Protein AF-A0A3D4TKS5-F1 (afdb_monomer)

Solvent-accessible surface area (backbone atoms only — not comparable to full-atom values): 4498 Å² total; per-residue (Å²): 130,59,68,50,40,50,54,18,52,57,50,46,68,54,47,52,58,50,48,54,51,51,53,51,32,49,75,72,43,29,26,63,46,78,91,42,48,83,86,82,44,73,61,64,43,29,44,88,81,37,50,70,59,19,51,52,37,47,52,50,44,50,51,53,50,52,53,52,49,52,50,30,54,50,32,52,68,50,82,85,128

Nearest PDB structures (foldseek):
  6nr8-assembly1_1  TM=3.934E-01  e=3.567E+00  Homo sapiens

Mean predicted aligned error: 4.4 Å

Radius of gyration: 15.04 Å; Cα contacts (8 Å, |Δi|>4): 79; chains: 1; bounding box: 38×20×43 Å

Structure (mmCIF, N/CA/C/O backbone):
data_AF-A0A3D4TKS5-F1
#
_entry.id   AF-A0A3D4TKS5-F1
#
loop_
_atom_site.group_PDB
_atom_site.id
_atom_site.type_symbol
_atom_site.label_atom_id
_atom_site.label_alt_id
_atom_site.label_comp_id
_atom_site.label_asym_id
_atom_site.label_entity_id
_atom_site.label_seq_id
_atom_site.pdbx_PDB_ins_code
_atom_site.Cartn_x
_atom_site.Cartn_y
_atom_site.Cartn_z
_atom_site.occupancy
_atom_site.B_iso_or_equiv
_atom_site.auth_seq_id
_atom_site.auth_comp_id
_atom_site.auth_asym_id
_atom_site.auth_atom_id
_atom_site.pdbx_PDB_model_num
ATOM 1 N N . MET A 1 1 ? -24.260 1.876 15.594 1.00 66.12 1 MET A N 1
ATOM 2 C CA . MET A 1 1 ? -22.790 1.821 15.410 1.00 66.12 1 MET A CA 1
ATOM 3 C C . MET A 1 1 ? -22.251 3.211 15.736 1.00 66.12 1 MET A C 1
ATOM 5 O O . MET A 1 1 ? -22.802 4.149 15.186 1.00 66.12 1 MET A O 1
ATOM 9 N N . ASN A 1 2 ? -21.281 3.362 16.653 1.00 87.06 2 ASN A N 1
ATOM 10 C CA . ASN A 1 2 ? -20.657 4.670 16.953 1.00 87.06 2 ASN A CA 1
ATOM 11 C C . ASN A 1 2 ? -19.969 5.225 15.683 1.00 87.06 2 ASN A C 1
ATOM 13 O O . ASN A 1 2 ? -19.437 4.433 14.900 1.00 87.06 2 ASN A O 1
ATOM 17 N N . GLU A 1 3 ? -19.959 6.548 1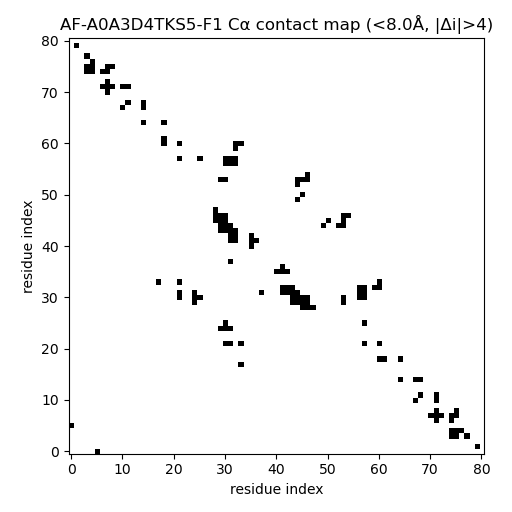5.500 1.00 89.19 3 GLU A N 1
ATOM 18 C CA . GLU A 1 3 ? -19.251 7.288 14.446 1.00 89.19 3 GLU A CA 1
ATOM 19 C C . GLU A 1 3 ? -17.817 6.785 14.238 1.00 89.19 3 GLU A C 1
ATOM 21 O O . GLU A 1 3 ? -17.425 6.518 13.106 1.00 89.19 3 GLU A O 1
ATOM 26 N N . ASN A 1 4 ? -17.061 6.522 15.312 1.00 90.38 4 ASN A N 1
ATOM 27 C CA . ASN A 1 4 ? -15.693 5.989 15.206 1.00 90.38 4 ASN A CA 1
ATOM 28 C C . ASN A 1 4 ? -15.641 4.636 14.468 1.00 90.38 4 ASN A C 1
ATOM 30 O O . ASN A 1 4 ? -14.796 4.421 13.598 1.00 90.38 4 ASN A O 1
ATOM 34 N N . ARG A 1 5 ? -16.581 3.730 14.770 1.00 90.69 5 ARG A N 1
ATOM 35 C CA . ARG A 1 5 ? -16.676 2.415 14.115 1.00 90.69 5 ARG A CA 1
ATOM 36 C C . ARG A 1 5 ? -17.172 2.545 12.678 1.00 90.69 5 ARG A C 1
ATOM 38 O O . ARG A 1 5 ? -16.689 1.822 11.814 1.00 90.69 5 ARG A O 1
ATOM 45 N N . LEU A 1 6 ? -18.090 3.477 12.413 1.00 91.69 6 LEU A N 1
ATOM 46 C CA . LEU A 1 6 ? -18.526 3.792 11.052 1.00 91.69 6 LEU A CA 1
ATOM 47 C C . LEU A 1 6 ? -17.351 4.290 10.204 1.00 91.69 6 LEU A C 1
ATOM 49 O O . LEU A 1 6 ? -17.122 3.763 9.120 1.00 91.69 6 LEU A O 1
ATOM 53 N N . MET A 1 7 ? -16.566 5.234 10.723 1.00 92.12 7 MET A N 1
ATOM 54 C CA . MET A 1 7 ? -15.381 5.758 10.044 1.00 92.12 7 MET A CA 1
ATOM 55 C C . MET A 1 7 ? -14.333 4.670 9.801 1.00 92.12 7 MET A C 1
ATOM 57 O O . MET A 1 7 ? -13.783 4.598 8.704 1.00 92.12 7 MET A O 1
ATOM 61 N N . ALA A 1 8 ? -14.107 3.776 10.770 1.00 92.31 8 ALA A N 1
ATOM 62 C CA . ALA A 1 8 ? -13.223 2.626 10.590 1.00 92.31 8 ALA A CA 1
ATOM 63 C C . ALA A 1 8 ? -13.700 1.696 9.461 1.00 92.31 8 ALA A C 1
ATOM 65 O O . ALA A 1 8 ? -12.905 1.290 8.616 1.00 92.31 8 ALA A O 1
ATOM 66 N N . VAL A 1 9 ? -15.000 1.386 9.404 1.00 93.00 9 VAL A N 1
ATOM 67 C CA . VAL A 1 9 ? -15.576 0.544 8.343 1.00 93.00 9 VAL A CA 1
ATOM 68 C C . VAL A 1 9 ? -15.458 1.220 6.976 1.00 93.00 9 VAL A C 1
ATOM 70 O O . VAL A 1 9 ? -15.023 0.582 6.020 1.00 93.00 9 VAL A O 1
ATOM 73 N N . LEU A 1 10 ? -15.780 2.512 6.873 1.00 93.19 10 LEU A N 1
ATOM 74 C CA . LEU A 1 10 ? -15.649 3.268 5.623 1.00 93.19 10 LEU A CA 1
ATOM 75 C C . LEU A 1 10 ? -14.195 3.315 5.137 1.00 93.19 10 LEU A C 1
ATOM 77 O O . LEU A 1 10 ? -13.927 3.093 3.956 1.00 93.19 10 LEU A O 1
ATOM 81 N N . ALA A 1 11 ? -13.248 3.535 6.049 1.00 91.50 11 ALA A N 1
ATOM 82 C CA . ALA A 1 11 ? -11.828 3.504 5.727 1.00 91.50 11 ALA A CA 1
ATOM 83 C C . ALA A 1 11 ? -11.382 2.108 5.255 1.00 91.50 11 ALA A C 1
ATOM 85 O O . ALA A 1 11 ? -10.664 2.004 4.260 1.00 91.50 11 ALA A O 1
ATOM 86 N N . MET A 1 12 ? -11.868 1.030 5.882 1.00 92.81 12 MET A N 1
ATOM 87 C CA . MET A 1 12 ? -11.596 -0.349 5.454 1.00 92.81 12 MET A CA 1
ATOM 88 C C . MET A 1 12 ? -12.132 -0.651 4.049 1.00 92.81 12 MET A C 1
ATOM 90 O O . MET A 1 12 ? -11.435 -1.293 3.262 1.00 92.81 12 MET A O 1
ATOM 94 N N . VAL A 1 13 ? -13.322 -0.151 3.696 1.00 93.44 13 VAL A N 1
ATOM 95 C CA . VAL A 1 13 ? -13.909 -0.315 2.351 1.00 93.44 13 VAL A CA 1
ATOM 96 C C . VAL A 1 13 ? -13.019 0.291 1.260 1.00 93.44 13 VAL A C 1
ATOM 98 O O . VAL A 1 13 ? -12.987 -0.226 0.147 1.00 93.44 13 VAL A O 1
ATOM 101 N N . ILE A 1 14 ? -12.253 1.339 1.570 1.00 90.56 14 ILE A N 1
ATOM 102 C CA . ILE A 1 14 ? -11.300 1.960 0.637 1.00 90.56 14 ILE A CA 1
ATOM 103 C C . ILE A 1 14 ? -9.932 1.263 0.701 1.00 90.56 14 ILE A C 1
ATOM 105 O O . ILE A 1 14 ? -9.302 1.004 -0.330 1.00 90.56 14 ILE A O 1
ATOM 109 N N . LEU A 1 15 ? -9.463 0.945 1.908 1.00 92.56 15 LEU A N 1
ATOM 110 C CA . LEU A 1 15 ? -8.141 0.379 2.154 1.00 92.56 15 LEU A CA 1
ATOM 111 C C . LEU A 1 15 ? -7.990 -1.023 1.558 1.00 92.56 15 LEU A C 1
ATOM 113 O O . LEU A 1 15 ? -6.999 -1.289 0.880 1.00 92.56 15 LEU A O 1
ATOM 117 N N . VAL A 1 16 ? -8.959 -1.913 1.783 1.00 93.31 16 VAL A N 1
ATOM 118 C CA . VAL A 1 16 ? -8.888 -3.316 1.344 1.00 93.31 16 VAL A CA 1
ATOM 119 C C . VAL A 1 16 ? -8.712 -3.447 -0.176 1.00 93.31 16 VAL A C 1
ATOM 121 O O . VAL A 1 16 ? -7.740 -4.082 -0.593 1.00 93.31 16 VAL A O 1
ATOM 124 N N . PRO A 1 17 ? -9.559 -2.849 -1.041 1.00 92.12 17 PRO A N 1
ATOM 125 C CA . PRO A 1 17 ? -9.356 -2.943 -2.486 1.00 92.12 17 PRO A CA 1
ATOM 126 C C . PRO A 1 17 ? -8.051 -2.272 -2.929 1.00 92.12 17 PRO A C 1
ATOM 128 O O . PRO A 1 17 ? -7.366 -2.805 -3.802 1.00 92.12 17 PRO A O 1
ATOM 131 N N . SER A 1 18 ? -7.654 -1.165 -2.292 1.00 90.75 18 SER A N 1
ATOM 132 C CA . SER A 1 18 ? -6.384 -0.485 -2.579 1.00 90.75 18 SER A CA 1
ATOM 133 C C . SER A 1 18 ? -5.175 -1.381 -2.297 1.00 90.75 18 SER A C 1
ATOM 135 O O . SER A 1 18 ? -4.285 -1.502 -3.141 1.00 90.75 18 SER A O 1
ATOM 137 N N . ALA A 1 19 ? -5.169 -2.066 -1.152 1.00 94.06 19 ALA A N 1
ATOM 138 C CA . ALA A 1 19 ? -4.127 -3.013 -0.774 1.00 94.06 19 ALA A CA 1
ATOM 139 C C . ALA A 1 19 ? -4.097 -4.231 -1.711 1.00 94.06 19 ALA A C 1
ATOM 141 O O . ALA A 1 19 ? -3.026 -4.645 -2.153 1.00 94.06 19 ALA A O 1
ATOM 142 N N . LEU A 1 20 ? -5.266 -4.772 -2.078 1.00 95.56 20 LEU A N 1
ATOM 143 C CA . LEU A 1 20 ? -5.365 -5.877 -3.036 1.00 95.56 20 LEU A CA 1
ATOM 144 C C . LEU A 1 20 ? -4.823 -5.489 -4.416 1.00 95.56 20 LEU A C 1
ATOM 146 O O . LEU A 1 20 ? -4.112 -6.279 -5.036 1.00 95.56 20 LEU A O 1
ATOM 150 N N . TRP A 1 21 ? -5.127 -4.284 -4.901 1.00 92.56 21 TRP A N 1
ATOM 151 C CA . TRP A 1 21 ? -4.578 -3.786 -6.161 1.00 92.56 21 TRP A CA 1
ATOM 152 C C . TRP A 1 21 ? -3.070 -3.572 -6.091 1.00 92.56 21 TRP A C 1
ATOM 154 O O . TRP A 1 21 ? -2.374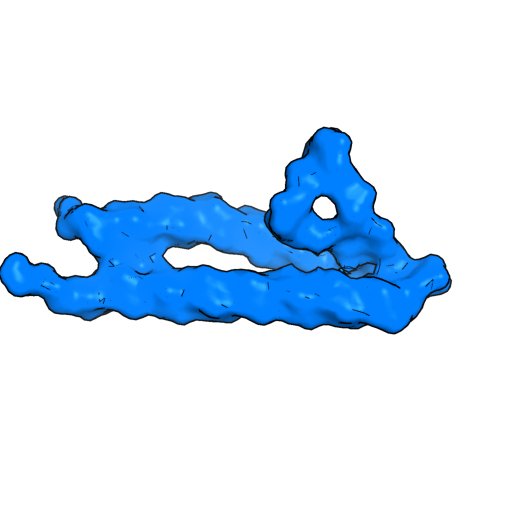 -4.007 -7.002 1.00 92.56 21 TRP A O 1
ATOM 164 N N . ALA A 1 22 ? -2.555 -2.974 -5.015 1.00 93.12 22 ALA A N 1
ATOM 165 C CA . ALA A 1 22 ? -1.116 -2.795 -4.833 1.00 93.12 22 ALA A CA 1
ATOM 166 C C . ALA A 1 22 ? -0.371 -4.140 -4.780 1.00 93.12 22 ALA A C 1
ATOM 168 O O . ALA A 1 22 ? 0.684 -4.284 -5.393 1.00 93.12 22 ALA A O 1
ATOM 169 N N . LEU A 1 23 ? -0.945 -5.147 -4.111 1.00 95.38 23 LEU A N 1
ATOM 170 C CA . LEU A 1 23 ? -0.379 -6.494 -4.050 1.00 95.38 23 LEU A CA 1
ATOM 171 C C . LEU A 1 23 ? -0.390 -7.191 -5.418 1.00 95.38 23 LEU A C 1
ATOM 173 O O . LEU A 1 23 ? 0.574 -7.871 -5.766 1.00 95.38 23 LEU A O 1
ATOM 177 N N . ARG A 1 24 ? -1.469 -7.035 -6.195 1.00 95.12 24 ARG A N 1
ATOM 178 C CA . ARG A 1 24 ? -1.546 -7.556 -7.569 1.00 95.12 24 ARG A CA 1
ATOM 179 C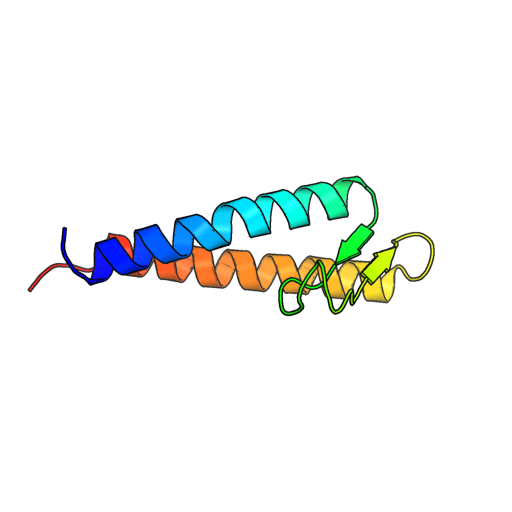 C . ARG A 1 24 ? -0.511 -6.894 -8.472 1.00 95.12 24 ARG A C 1
ATOM 181 O O . ARG A 1 24 ? 0.241 -7.610 -9.120 1.00 95.12 24 ARG A O 1
ATOM 188 N N . ASP A 1 25 ? -0.423 -5.563 -8.449 1.00 93.44 25 ASP A N 1
ATOM 189 C CA . ASP A 1 25 ? 0.570 -4.819 -9.230 1.00 93.44 25 ASP A CA 1
ATOM 190 C C . ASP A 1 25 ? 1.989 -5.309 -8.897 1.00 93.44 25 ASP A C 1
ATOM 192 O O . ASP A 1 25 ? 2.749 -5.650 -9.802 1.00 93.44 25 ASP A O 1
ATOM 196 N N . PHE A 1 26 ? 2.316 -5.434 -7.604 1.00 93.81 26 PHE A N 1
ATOM 197 C CA . PHE A 1 26 ? 3.626 -5.903 -7.150 1.00 93.81 26 PHE A CA 1
ATOM 198 C C . PHE A 1 26 ? 3.964 -7.299 -7.691 1.00 93.81 26 PHE A C 1
ATOM 200 O O . PHE A 1 26 ? 5.069 -7.520 -8.184 1.00 93.81 26 PHE A O 1
ATOM 207 N N . ARG A 1 27 ? 3.001 -8.233 -7.652 1.00 95.94 27 ARG A N 1
ATOM 208 C CA . ARG A 1 27 ? 3.161 -9.590 -8.208 1.00 95.94 27 ARG A CA 1
ATOM 209 C C . ARG A 1 27 ? 3.363 -9.591 -9.724 1.00 95.94 27 ARG A C 1
ATOM 211 O O . ARG A 1 27 ? 4.047 -10.466 -10.235 1.00 95.94 27 ARG A O 1
ATOM 218 N N . GLU A 1 28 ? 2.801 -8.614 -10.428 1.00 95.38 28 GLU A N 1
ATOM 219 C CA . GLU A 1 28 ? 3.013 -8.406 -11.865 1.00 95.38 28 GLU A CA 1
ATOM 220 C C . GLU A 1 28 ? 4.317 -7.650 -12.187 1.00 95.38 28 GLU A C 1
ATOM 222 O O . GLU A 1 28 ? 4.564 -7.325 -13.348 1.00 95.38 28 GLU A O 1
ATOM 227 N N . GLY A 1 29 ? 5.143 -7.318 -11.186 1.00 94.44 29 GLY A N 1
ATOM 228 C CA . GLY A 1 29 ? 6.350 -6.510 -11.381 1.00 94.44 29 GLY A CA 1
ATOM 229 C C . GLY A 1 29 ? 6.049 -5.052 -11.740 1.00 94.44 29 GLY A C 1
ATOM 230 O O . GLY A 1 29 ? 6.882 -4.376 -12.345 1.00 94.44 29 GLY A O 1
ATOM 231 N N . LYS A 1 30 ? 4.863 -4.550 -11.381 1.00 94.00 30 LYS A N 1
ATOM 232 C CA . LYS A 1 30 ? 4.416 -3.168 -11.596 1.00 94.00 30 LYS A CA 1
ATOM 233 C C . LYS A 1 30 ? 4.212 -2.462 -10.258 1.00 94.00 30 LYS A C 1
ATO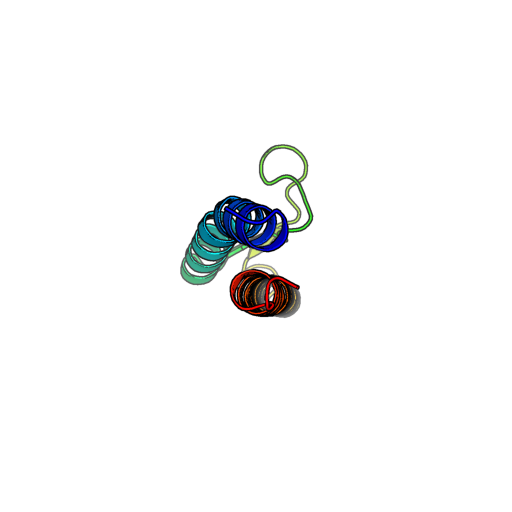M 235 O O . LYS A 1 30 ? 3.866 -3.074 -9.256 1.00 94.00 30 LYS A O 1
ATOM 240 N N . ALA A 1 31 ? 4.379 -1.149 -10.236 1.00 92.81 31 ALA A N 1
ATOM 241 C CA . ALA A 1 31 ? 4.026 -0.341 -9.079 1.00 92.81 31 ALA A CA 1
ATOM 242 C C . ALA A 1 31 ? 3.302 0.926 -9.533 1.00 92.81 31 ALA A C 1
ATOM 244 O O . ALA A 1 31 ? 3.814 1.690 -10.353 1.00 92.81 31 ALA A O 1
ATOM 245 N N . LYS A 1 32 ? 2.102 1.147 -8.987 1.00 92.06 32 LYS A N 1
ATOM 246 C CA . LYS A 1 32 ? 1.278 2.341 -9.214 1.00 92.06 32 LYS A CA 1
ATOM 247 C C . LYS A 1 32 ? 1.042 3.031 -7.883 1.00 92.06 32 LYS A C 1
ATOM 249 O O . LYS A 1 32 ? 0.559 2.383 -6.955 1.00 92.06 32 LYS A O 1
ATOM 254 N N . LEU A 1 33 ? 1.378 4.313 -7.768 1.00 89.69 33 LEU A N 1
ATOM 255 C CA . LEU A 1 33 ? 1.190 5.043 -6.511 1.00 89.69 33 LEU A CA 1
ATOM 256 C C . LEU A 1 33 ? -0.297 5.162 -6.154 1.00 89.69 33 LEU A C 1
ATOM 258 O O . LEU A 1 33 ? -1.101 5.608 -6.971 1.00 89.69 33 LEU A O 1
ATOM 262 N N . LEU A 1 34 ? -0.644 4.817 -4.913 1.00 86.38 34 LEU A N 1
ATOM 263 C CA . LEU A 1 34 ? -2.026 4.849 -4.415 1.00 86.38 34 LEU A CA 1
ATOM 264 C C . LEU A 1 34 ? -2.595 6.267 -4.211 1.00 86.38 34 LEU A C 1
ATOM 266 O O . LEU A 1 34 ? -3.805 6.412 -4.079 1.00 86.38 34 LEU A O 1
ATOM 270 N N . LEU A 1 35 ? -1.755 7.310 -4.216 1.00 80.75 35 LEU A N 1
ATOM 271 C CA . LEU A 1 35 ? -2.195 8.709 -4.069 1.00 80.75 35 LEU A CA 1
ATOM 272 C C . LEU A 1 35 ? -2.895 9.270 -5.309 1.00 80.75 35 LEU A C 1
ATOM 274 O O . LEU A 1 35 ? -3.607 10.269 -5.218 1.00 80.75 35 LEU A O 1
ATOM 278 N N . PHE A 1 36 ? -2.665 8.669 -6.475 1.00 81.69 36 PHE A N 1
ATOM 279 C CA . PHE A 1 36 ? -3.156 9.194 -7.739 1.00 81.69 36 PHE A CA 1
ATOM 280 C C . PHE A 1 36 ? -4.268 8.324 -8.305 1.00 81.69 36 PHE A C 1
ATOM 282 O O . PHE A 1 36 ? -4.346 7.115 -8.081 1.00 81.69 36 PHE A O 1
ATOM 289 N N . SER A 1 37 ? -5.146 8.956 -9.083 1.00 74.81 37 SER A N 1
ATOM 290 C CA . SER A 1 37 ? -6.212 8.236 -9.766 1.00 74.81 37 SER A CA 1
ATOM 291 C C . SER A 1 37 ? -5.622 7.197 -10.715 1.00 74.81 37 SER A C 1
ATOM 293 O O . SER A 1 37 ? -5.047 7.543 -11.746 1.00 74.81 37 SER A O 1
ATOM 295 N N . ARG A 1 38 ? -5.887 5.917 -10.436 1.00 75.56 38 ARG A N 1
ATOM 296 C CA . ARG A 1 38 ? -5.518 4.800 -11.322 1.00 75.56 38 ARG A CA 1
ATOM 297 C C . ARG A 1 38 ? -6.141 4.911 -12.727 1.00 75.56 38 ARG A C 1
ATOM 299 O O . ARG A 1 38 ? -5.635 4.286 -13.656 1.00 75.56 38 ARG A O 1
ATOM 306 N N . ALA A 1 39 ? -7.214 5.695 -12.886 1.00 76.19 39 ALA A N 1
ATOM 307 C CA . ALA A 1 39 ? -7.902 5.921 -14.159 1.00 76.19 39 ALA A CA 1
ATOM 308 C C . ALA A 1 39 ? -7.421 7.180 -14.902 1.00 76.19 39 ALA A C 1
ATOM 310 O O . ALA A 1 39 ? -7.284 7.136 -16.121 1.00 76.19 39 ALA A O 1
ATOM 311 N N . ARG A 1 40 ? -7.166 8.288 -14.188 1.00 70.94 40 ARG A N 1
ATOM 312 C CA . ARG A 1 40 ? -6.904 9.606 -14.803 1.00 70.94 40 ARG A CA 1
ATOM 313 C C . ARG A 1 40 ? -5.454 10.086 -14.742 1.00 70.94 40 ARG A C 1
ATOM 315 O O . ARG A 1 40 ? -5.057 10.857 -15.603 1.00 70.94 40 ARG A O 1
ATOM 322 N N . SER A 1 41 ? -4.666 9.657 -13.756 1.00 64.69 41 SER A N 1
ATOM 323 C CA . SER A 1 41 ? -3.267 10.077 -13.602 1.00 64.69 41 SER A CA 1
ATOM 324 C C . SER A 1 41 ? -2.433 8.898 -13.115 1.00 64.69 41 SER A C 1
ATOM 326 O O . SER A 1 41 ? -2.296 8.642 -11.918 1.00 64.69 41 SER A O 1
ATOM 328 N N . LYS A 1 42 ? -1.937 8.109 -14.071 1.00 70.56 42 LYS A N 1
ATOM 329 C CA . LYS A 1 42 ? -1.177 6.892 -13.786 1.00 70.56 42 LYS A CA 1
ATOM 330 C C . LYS A 1 42 ? 0.277 7.252 -13.519 1.00 70.56 42 LYS A C 1
ATOM 332 O O . LYS A 1 42 ? 1.081 7.350 -14.439 1.00 70.56 42 LYS A O 1
ATOM 337 N N . VAL A 1 43 ? 0.620 7.419 -12.247 1.00 84.56 43 VAL A N 1
ATOM 338 C CA . VAL A 1 43 ? 2.025 7.424 -11.832 1.00 84.56 43 VAL A CA 1
ATOM 339 C C . VAL A 1 43 ? 2.453 5.973 -11.636 1.00 84.56 43 VAL A C 1
ATOM 341 O O . VAL A 1 43 ? 2.290 5.399 -10.556 1.00 84.56 43 VAL A O 1
ATOM 344 N N . GLU A 1 44 ? 2.926 5.365 -12.725 1.00 89.38 44 GLU A N 1
ATOM 345 C CA . GLU A 1 44 ? 3.301 3.952 -12.791 1.00 89.38 44 GLU A CA 1
ATOM 346 C C . GLU A 1 44 ? 4.778 3.742 -13.146 1.00 89.38 44 GLU A C 1
ATOM 348 O O . GLU A 1 44 ? 5.450 4.608 -13.708 1.00 89.38 44 GLU A O 1
ATOM 353 N N . THR A 1 45 ? 5.305 2.590 -12.745 1.00 93.00 45 THR A N 1
ATOM 354 C CA . THR A 1 45 ? 6.647 2.118 -13.087 1.00 93.00 45 THR A CA 1
ATOM 355 C C . THR A 1 45 ? 6.659 0.591 -13.064 1.00 93.00 45 THR A C 1
ATOM 357 O O . THR A 1 45 ? 5.786 -0.028 -12.447 1.00 93.00 45 THR A O 1
ATOM 360 N N . THR A 1 46 ? 7.637 -0.026 -13.718 1.00 94.81 46 THR A N 1
ATOM 361 C CA . THR A 1 46 ? 7.843 -1.474 -13.680 1.00 94.81 46 THR A CA 1
ATOM 362 C C . THR A 1 46 ? 9.205 -1.791 -13.075 1.00 94.81 46 THR A C 1
ATOM 364 O O . THR A 1 46 ? 10.115 -0.957 -13.084 1.00 94.81 46 THR A O 1
ATOM 367 N N . LEU A 1 47 ? 9.348 -3.002 -12.538 1.00 94.00 47 LEU A N 1
ATOM 368 C CA . LEU A 1 47 ? 10.622 -3.498 -12.025 1.00 94.00 47 LEU A CA 1
ATOM 369 C C . LEU A 1 47 ? 11.683 -3.556 -13.135 1.00 94.00 47 LEU A C 1
ATOM 371 O O . LEU A 1 47 ? 12.846 -3.283 -12.862 1.00 94.00 47 LEU A O 1
ATOM 375 N N . ALA A 1 48 ? 11.275 -3.870 -14.370 1.00 94.62 48 ALA A N 1
ATOM 376 C CA . ALA A 1 48 ? 12.164 -3.946 -15.526 1.00 94.62 48 ALA A CA 1
ATOM 377 C C . ALA A 1 48 ? 12.672 -2.565 -15.970 1.00 94.62 48 ALA A C 1
ATOM 379 O O . ALA A 1 48 ? 13.851 -2.426 -16.279 1.00 94.62 48 ALA A O 1
ATOM 380 N N . ASP A 1 49 ? 11.812 -1.541 -15.954 1.00 94.69 49 ASP A N 1
ATOM 381 C CA . ASP A 1 49 ? 12.190 -0.203 -16.421 1.00 94.69 49 ASP A CA 1
ATOM 382 C C . ASP A 1 49 ? 13.027 0.560 -15.389 1.00 94.69 49 ASP A C 1
ATOM 384 O O . ASP A 1 49 ? 14.003 1.228 -15.729 1.00 94.69 49 ASP A O 1
ATOM 388 N N . ASN A 1 50 ? 12.625 0.527 -14.112 1.00 95.62 50 ASN A N 1
ATOM 389 C CA . ASN A 1 50 ? 13.316 1.267 -13.059 1.00 95.62 50 ASN A CA 1
ATOM 390 C C . ASN A 1 50 ? 13.159 0.586 -11.688 1.00 95.62 50 ASN A C 1
ATOM 392 O O . ASN A 1 50 ? 12.239 0.920 -10.929 1.00 95.62 50 ASN A O 1
ATOM 396 N N . PRO A 1 51 ? 14.095 -0.307 -11.311 1.00 95.12 51 PRO A N 1
ATOM 397 C CA . PRO A 1 51 ? 14.023 -1.045 -10.054 1.00 95.12 51 PRO A CA 1
ATOM 398 C C . PRO A 1 51 ? 13.952 -0.139 -8.824 1.00 95.12 51 PRO A C 1
ATOM 400 O O . PRO A 1 51 ? 13.179 -0.388 -7.900 1.00 95.12 51 PRO A O 1
ATOM 403 N N . ARG A 1 52 ? 14.725 0.956 -8.811 1.00 95.88 52 ARG A N 1
ATOM 404 C CA . ARG A 1 52 ? 14.769 1.889 -7.676 1.00 95.88 52 ARG A CA 1
ATOM 405 C C . ARG A 1 52 ? 13.413 2.557 -7.458 1.00 95.88 52 ARG A C 1
ATOM 407 O O . ARG A 1 52 ? 12.940 2.641 -6.326 1.00 95.88 52 ARG A O 1
ATOM 414 N N . LYS A 1 53 ? 12.779 3.015 -8.540 1.00 93.44 53 LYS A N 1
ATOM 415 C CA . LYS A 1 53 ? 11.457 3.648 -8.497 1.00 93.44 53 LYS A CA 1
ATOM 416 C C . LYS A 1 53 ? 10.367 2.635 -8.145 1.00 93.44 53 LYS A C 1
ATOM 418 O O . LYS A 1 53 ? 9.509 2.949 -7.325 1.00 93.44 53 LYS A O 1
ATOM 423 N N . PHE A 1 54 ? 10.439 1.418 -8.689 1.00 96.00 54 PHE A N 1
ATOM 424 C CA . PHE A 1 54 ? 9.532 0.317 -8.356 1.00 96.00 54 PHE A CA 1
ATOM 425 C C . PHE A 1 54 ? 9.530 0.005 -6.857 1.00 96.00 54 PHE A C 1
ATOM 427 O O . PHE A 1 54 ? 8.464 -0.019 -6.234 1.00 96.00 54 PHE A O 1
ATOM 434 N N . TRP A 1 55 ? 10.712 -0.171 -6.258 1.00 95.62 55 TRP A N 1
ATOM 435 C CA . TRP A 1 55 ? 10.832 -0.424 -4.822 1.00 95.62 55 TRP A CA 1
ATOM 436 C C . TRP A 1 55 ? 10.368 0.771 -3.993 1.00 95.62 55 TRP A C 1
ATOM 438 O O . TRP A 1 55 ? 9.644 0.579 -3.019 1.00 95.62 55 TRP A O 1
ATOM 448 N N . GLY A 1 56 ? 10.696 1.998 -4.411 1.00 95.75 56 GLY A N 1
ATOM 449 C CA . GLY A 1 56 ? 10.213 3.213 -3.754 1.00 95.75 56 GLY A CA 1
ATOM 450 C C . GLY A 1 56 ? 8.684 3.309 -3.734 1.00 95.75 56 GLY A C 1
ATOM 451 O O . GLY A 1 56 ? 8.093 3.581 -2.693 1.00 95.75 56 GLY A O 1
ATOM 452 N N . TYR A 1 57 ? 8.026 3.030 -4.861 1.00 94.69 57 TYR A N 1
ATOM 453 C CA . TYR A 1 57 ? 6.564 3.085 -4.967 1.00 94.69 57 TYR A CA 1
ATOM 454 C C . TYR A 1 57 ? 5.888 1.951 -4.199 1.00 94.69 57 TYR A C 1
ATOM 456 O O . TYR A 1 57 ? 4.877 2.174 -3.535 1.00 94.69 57 TYR A O 1
ATOM 464 N N . SER A 1 58 ? 6.463 0.750 -4.242 1.00 95.00 58 SER A N 1
ATOM 465 C CA . SER A 1 58 ? 5.960 -0.404 -3.494 1.00 95.00 58 SER A CA 1
ATOM 466 C C . SER A 1 58 ? 6.068 -0.185 -1.983 1.00 95.00 58 SER A C 1
ATOM 468 O O . SER A 1 58 ? 5.094 -0.399 -1.263 1.00 95.00 58 SER A O 1
ATOM 470 N N . ALA A 1 59 ? 7.214 0.314 -1.506 1.00 96.06 59 ALA A N 1
ATOM 471 C CA . ALA A 1 59 ? 7.427 0.650 -0.099 1.00 96.06 59 ALA A CA 1
ATOM 472 C C . ALA A 1 59 ? 6.489 1.771 0.367 1.00 96.06 59 ALA A C 1
ATOM 474 O O . ALA A 1 59 ? 5.889 1.669 1.436 1.00 96.06 59 ALA A O 1
ATOM 475 N N . PHE A 1 60 ? 6.306 2.808 -0.454 1.00 95.00 60 PHE A N 1
ATOM 476 C CA . PHE A 1 60 ? 5.363 3.885 -0.166 1.00 95.00 60 PHE A CA 1
ATOM 477 C C . PHE A 1 60 ? 3.924 3.363 -0.033 1.00 95.00 60 PHE A C 1
ATOM 479 O O . PHE A 1 60 ? 3.249 3.649 0.955 1.00 95.00 60 PHE A O 1
ATOM 486 N N . ASN A 1 61 ? 3.460 2.552 -0.990 1.00 95.06 61 ASN A N 1
ATOM 487 C CA . ASN A 1 61 ? 2.123 1.961 -0.941 1.00 95.06 61 ASN A CA 1
ATOM 488 C C . ASN A 1 61 ? 1.932 1.089 0.308 1.00 95.06 61 ASN A C 1
ATOM 490 O O . ASN A 1 61 ? 0.899 1.184 0.968 1.00 95.06 61 ASN A O 1
ATOM 494 N N . LEU A 1 62 ? 2.939 0.283 0.661 1.00 95.12 62 LEU A N 1
ATOM 495 C CA . LEU A 1 62 ? 2.923 -0.528 1.876 1.00 95.12 62 LEU A CA 1
ATOM 496 C C . LEU A 1 62 ? 2.800 0.345 3.132 1.00 95.12 62 LEU A C 1
ATOM 498 O O . LEU A 1 62 ? 1.960 0.065 3.984 1.00 95.12 62 LEU A O 1
ATOM 502 N N . ALA A 1 63 ? 3.582 1.423 3.230 1.00 96.06 63 ALA A N 1
ATOM 503 C CA . ALA A 1 63 ? 3.542 2.340 4.368 1.00 96.06 63 ALA A CA 1
ATOM 504 C C . ALA A 1 63 ? 2.164 3.004 4.531 1.00 96.06 63 ALA A C 1
ATOM 506 O O . ALA A 1 63 ? 1.641 3.069 5.646 1.00 96.06 63 ALA A O 1
ATOM 507 N N . VAL A 1 64 ? 1.538 3.433 3.428 1.00 93.19 64 VAL A N 1
ATOM 508 C CA . VAL A 1 64 ? 0.173 3.987 3.440 1.00 93.19 64 VAL A CA 1
ATOM 509 C C . VAL A 1 64 ? -0.828 2.942 3.926 1.00 93.19 64 VAL A C 1
ATOM 511 O O . VAL A 1 64 ? -1.633 3.234 4.811 1.00 93.19 64 VAL A O 1
ATOM 514 N N . CYS A 1 65 ? -0.762 1.716 3.399 1.00 94.44 65 CYS A N 1
ATOM 515 C CA . CYS A 1 65 ? -1.666 0.645 3.806 1.00 94.44 65 CYS A CA 1
ATOM 516 C C . CYS A 1 65 ? -1.521 0.285 5.292 1.00 94.44 65 CYS A C 1
ATOM 518 O O . CYS A 1 65 ? -2.532 0.127 5.973 1.00 94.44 65 CYS A O 1
ATOM 520 N N . LEU A 1 66 ? -0.290 0.193 5.804 1.00 95.38 66 LEU A N 1
ATOM 521 C CA . LEU A 1 66 ? -0.026 -0.093 7.217 1.00 95.38 66 LEU A CA 1
ATOM 522 C C . LEU A 1 66 ? -0.523 1.033 8.126 1.00 95.38 66 LEU A C 1
ATOM 524 O O . LEU A 1 66 ? -1.191 0.765 9.121 1.00 95.38 66 LEU A O 1
ATOM 528 N N . THR A 1 67 ? -0.249 2.287 7.759 1.00 94.25 67 THR A N 1
ATOM 529 C CA . THR A 1 67 ? -0.679 3.461 8.532 1.00 94.25 67 THR A CA 1
ATOM 530 C C . THR A 1 67 ? -2.200 3.537 8.612 1.00 94.25 67 THR A C 1
ATOM 532 O O . THR A 1 67 ? -2.763 3.638 9.700 1.00 94.25 67 THR A O 1
ATOM 535 N N . LEU A 1 68 ? -2.887 3.429 7.470 1.00 92.62 68 LEU A N 1
ATOM 536 C CA . LEU A 1 68 ? -4.349 3.441 7.436 1.00 92.62 68 LEU A CA 1
ATOM 537 C C . LEU A 1 68 ? -4.943 2.232 8.160 1.00 92.62 68 LEU A C 1
ATOM 539 O O . LEU A 1 68 ? -5.926 2.389 8.878 1.00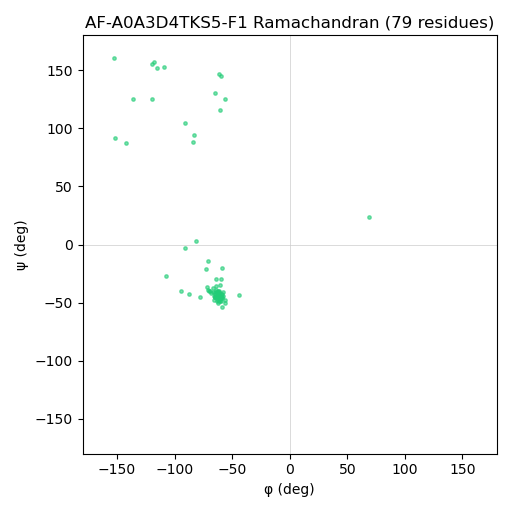 92.62 68 LEU A O 1
ATOM 543 N N . GLY A 1 69 ? -4.341 1.049 8.020 1.00 94.25 69 GLY A N 1
ATOM 544 C CA . GLY A 1 69 ? -4.767 -0.151 8.736 1.00 94.25 69 GLY A CA 1
ATOM 545 C C . GLY A 1 69 ? -4.685 0.025 10.252 1.00 94.25 69 GLY A C 1
ATOM 546 O O . GLY A 1 69 ? -5.657 -0.252 10.952 1.00 94.25 69 GLY A O 1
ATOM 547 N N . ALA A 1 70 ? -3.572 0.566 10.755 1.00 95.12 70 ALA A N 1
ATOM 548 C CA . ALA A 1 70 ? -3.400 0.863 12.175 1.00 95.12 70 ALA A CA 1
ATOM 549 C C . ALA A 1 70 ? -4.452 1.864 12.682 1.00 95.12 70 ALA A C 1
ATOM 551 O O . ALA A 1 70 ? -5.076 1.628 13.716 1.00 95.12 70 ALA A O 1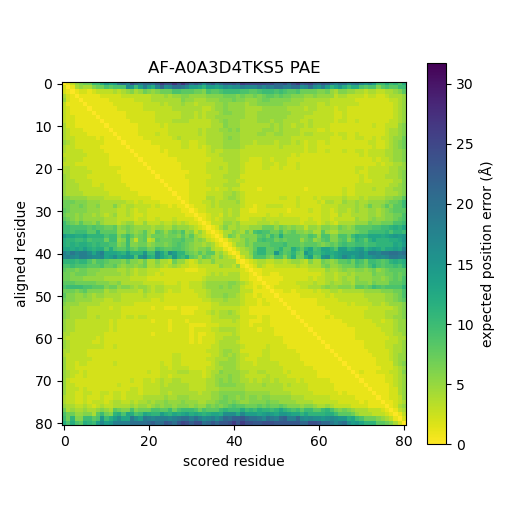
ATOM 552 N N . LEU A 1 71 ? -4.714 2.935 11.925 1.00 93.00 71 LEU A N 1
ATOM 553 C CA . LEU A 1 71 ? -5.753 3.911 12.265 1.00 93.00 71 LEU A CA 1
ATOM 554 C C . LEU A 1 71 ? -7.157 3.291 12.266 1.00 93.00 71 LEU A C 1
ATOM 556 O O . LEU A 1 71 ? -7.939 3.565 13.172 1.00 93.00 71 LEU A O 1
ATOM 56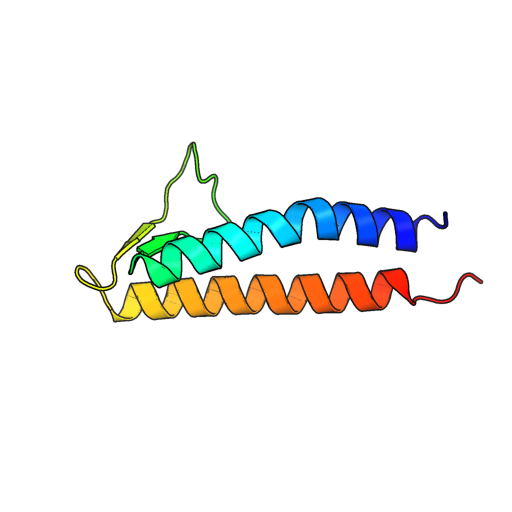0 N N . CYS A 1 72 ? -7.473 2.421 11.300 1.00 92.75 72 CYS A N 1
ATOM 561 C CA . CYS A 1 72 ? -8.750 1.704 11.270 1.00 92.75 72 CYS A 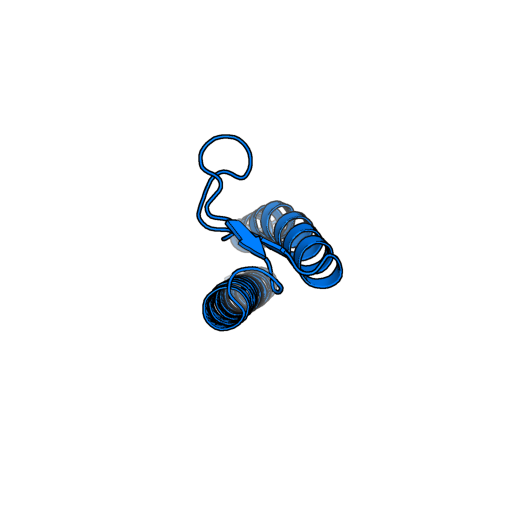CA 1
ATOM 562 C C . CYS A 1 72 ? -8.933 0.847 12.527 1.00 92.75 72 CYS A C 1
ATOM 564 O O . CYS A 1 72 ? -9.994 0.891 13.145 1.00 92.75 72 CYS A O 1
ATOM 566 N N . VAL A 1 73 ? -7.895 0.109 12.931 1.00 92.69 73 VAL A N 1
ATOM 567 C CA . VAL A 1 73 ? -7.906 -0.707 14.154 1.00 92.69 73 VAL A CA 1
ATOM 568 C C . VAL A 1 73 ? -8.118 0.174 15.387 1.00 92.69 73 VAL A C 1
ATOM 570 O O . VAL A 1 73 ? -9.009 -0.107 16.189 1.00 92.69 73 VAL A O 1
ATOM 573 N N . MET A 1 74 ? -7.370 1.274 15.513 1.00 92.62 74 MET A N 1
ATOM 574 C CA . MET A 1 74 ? -7.517 2.218 16.627 1.00 92.62 74 MET A CA 1
ATOM 575 C C . MET A 1 74 ? -8.933 2.797 16.710 1.00 92.62 74 MET A C 1
ATOM 577 O O . MET A 1 74 ? -9.518 2.823 17.789 1.00 92.62 74 MET A O 1
ATOM 581 N N . LEU A 1 75 ? -9.510 3.224 15.583 1.00 90.12 75 LEU A N 1
ATOM 582 C CA . LEU A 1 75 ? -10.868 3.773 15.533 1.00 90.12 75 LEU A CA 1
ATOM 583 C C . LEU A 1 75 ? -11.935 2.726 15.858 1.00 90.12 75 LEU A C 1
ATOM 585 O O . LEU A 1 75 ? -12.925 3.039 16.518 1.00 90.12 75 LEU A O 1
ATOM 589 N N . PHE A 1 76 ? -11.739 1.484 15.419 1.00 89.69 76 PHE A N 1
ATOM 590 C CA . PHE A 1 76 ? -12.698 0.412 15.655 1.00 89.69 76 PHE A CA 1
ATOM 591 C C . PHE A 1 76 ? -12.780 0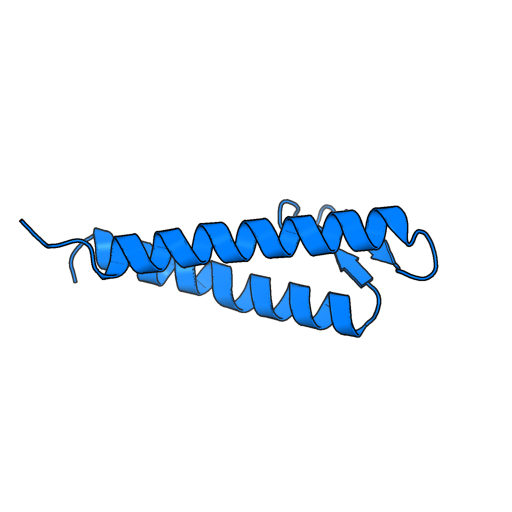.025 17.139 1.00 89.69 76 PHE A C 1
ATOM 593 O O . PHE A 1 76 ? -13.878 -0.173 17.668 1.00 89.69 76 PHE A O 1
ATOM 600 N N . PHE A 1 77 ? -11.626 -0.041 17.811 1.00 90.12 77 PHE A N 1
ATOM 601 C CA . PHE A 1 77 ? -11.520 -0.389 19.231 1.00 90.12 77 PHE A CA 1
ATOM 602 C C . PHE A 1 77 ? -11.570 0.812 20.180 1.00 90.12 77 PHE A C 1
ATOM 604 O O . PHE A 1 77 ? -11.568 0.608 21.394 1.00 90.12 77 PHE A O 1
ATOM 611 N N . LYS A 1 78 ? -11.646 2.048 19.668 1.00 85.31 78 LYS A N 1
ATOM 612 C CA . LYS A 1 78 ? -11.776 3.243 20.508 1.00 85.31 78 LYS A CA 1
ATOM 613 C C . LYS A 1 78 ? -13.011 3.100 21.417 1.00 85.31 78 LYS A C 1
ATOM 615 O O . LYS A 1 78 ? -14.109 2.856 20.896 1.00 85.31 78 LYS A O 1
ATOM 620 N N . PRO A 1 79 ? -12.857 3.231 22.748 1.00 79.81 79 PRO A N 1
ATOM 621 C CA . PRO A 1 79 ? -13.979 3.137 23.671 1.00 79.81 79 PRO A CA 1
ATOM 622 C C . PRO A 1 79 ? -15.018 4.217 23.355 1.00 79.81 79 PRO A C 1
ATOM 624 O O . PRO A 1 79 ? -14.690 5.311 22.891 1.00 79.81 79 PRO A O 1
ATOM 627 N N . VAL A 1 80 ? -16.287 3.859 23.539 1.00 74.25 80 VAL A N 1
ATOM 628 C CA . VAL A 1 80 ? -17.409 4.792 23.430 1.00 74.25 80 VAL A CA 1
ATOM 629 C C . VAL A 1 80 ? -17.608 5.343 24.834 1.00 74.25 80 VAL A C 1
ATOM 631 O O . VAL A 1 80 ? -18.040 4.589 25.702 1.00 74.25 80 VAL A O 1
ATOM 634 N N . GLU A 1 81 ? -17.178 6.581 25.059 1.00 66.44 81 GLU A N 1
ATOM 635 C CA . GLU A 1 81 ? -17.563 7.347 26.251 1.00 66.44 81 GLU A CA 1
ATOM 636 C C . GLU A 1 81 ? -19.046 7.722 26.182 1.00 66.44 81 GLU A C 1
ATOM 638 O O . GLU A 1 81 ? -19.530 7.996 25.054 1.00 66.44 81 GLU A O 1
#

Foldseek 3Di:
DDPLLVVLVVLCVLLVVLVVVQVVCVVVQKAFASVDDPPPDTPIDGCVGDVVVSVVRSVNSVVVSVVSNVSSVCSNPPDDD

Secondary structure (DSSP, 8-state):
--HHHHHHHHHHHHHHHHHHHHHHHHHTTEEE-TTS-TTT---EEETTT-HHHHHHHHHHHHHHHHHHHHHHHHHHH----

pLDDT: mean 90.09, std 7.62, range [64.69, 96.06]

Sequence (81 aa):
MNENRLMAVLAMVILVPSALWALRDFREGKAKLLLFSRARSKVETTLADNPRKFWGYSAFNLAVCLTLGALCVMLFFKPVE